Protein AF-A0A7V7BFR3-F1 (afdb_monomer)

Radius of gyration: 16.25 Å; Cα contacts (8 Å, |Δi|>4): 50; chains: 1; bounding box: 33×34×37 Å

Solvent-accessible surface area (backbone atoms only — not comparable to full-atom values): 5422 Å² total; per-residue (Å²): 133,94,78,87,85,82,67,64,68,63,51,58,57,54,36,28,54,72,36,40,86,79,85,87,88,84,80,88,48,70,62,56,91,87,74,43,90,79,80,54,66,67,54,37,50,50,42,48,61,73,42,44,65,59,51,54,51,49,53,54,47,45,72,73,70,50,87,89,71,65,90,91,46,68,25,70,71,52,83,64,69,136

Foldseek 3Di:
DPDDDDPCPPVVVVCLLVLHDDDDDDFDQDDDDPRDDDDDPVSSVVSCVVCVVVVVVVVVCCVVPPPPDCPPPCSNVDPDHD

Structure (mmCIF, N/CA/C/O backbone):
data_AF-A0A7V7BFR3-F1
#
_entry.id   AF-A0A7V7BFR3-F1
#
loop_
_atom_site.group_PDB
_atom_site.id
_atom_site.type_symbol
_atom_site.label_atom_id
_atom_site.label_alt_id
_atom_site.label_comp_id
_atom_site.label_asym_id
_atom_site.label_entity_id
_atom_site.label_seq_id
_atom_site.pdbx_PDB_ins_code
_atom_site.Cartn_x
_atom_site.Cartn_y
_atom_site.Cartn_z
_atom_site.occupancy
_atom_site.B_iso_or_equiv
_atom_site.auth_seq_id
_atom_site.auth_comp_id
_atom_site.auth_asym_id
_atom_site.auth_atom_id
_atom_site.pdbx_PDB_model_num
ATOM 1 N N . ALA A 1 1 ? -6.461 -11.588 -11.150 1.00 81.88 1 ALA A N 1
ATOM 2 C CA . ALA A 1 1 ? -5.524 -10.810 -10.323 1.00 81.88 1 ALA A CA 1
ATOM 3 C C . ALA A 1 1 ? -4.960 -9.724 -11.210 1.00 81.88 1 ALA A C 1
ATOM 5 O O . ALA A 1 1 ? -4.522 -10.049 -12.306 1.00 81.88 1 ALA A O 1
ATOM 6 N N . ASP A 1 2 ? -5.035 -8.474 -10.766 1.00 90.94 2 ASP A N 1
ATOM 7 C CA . ASP A 1 2 ? -4.699 -7.312 -11.600 1.00 90.94 2 ASP A CA 1
ATOM 8 C C . ASP A 1 2 ? -3.264 -6.821 -11.363 1.00 90.94 2 ASP A C 1
ATOM 10 O O . ASP A 1 2 ? -2.640 -6.250 -12.251 1.00 90.94 2 ASP A O 1
ATOM 14 N N . VAL A 1 3 ? -2.723 -7.080 -10.169 1.00 92.81 3 VAL A N 1
ATOM 15 C CA . VAL A 1 3 ? -1.363 -6.719 -9.749 1.00 92.81 3 VAL A CA 1
ATOM 16 C C . VAL A 1 3 ? -0.750 -7.852 -8.930 1.00 92.81 3 VAL A C 1
ATOM 18 O O . VAL A 1 3 ? -1.471 -8.666 -8.347 1.00 92.81 3 VAL A O 1
ATOM 21 N N . VAL A 1 4 ? 0.581 -7.897 -8.865 1.00 92.06 4 VAL A N 1
ATOM 22 C CA . VAL A 1 4 ? 1.330 -8.874 -8.064 1.00 92.06 4 VAL A CA 1
ATOM 23 C C . VAL A 1 4 ? 2.425 -8.183 -7.259 1.00 92.06 4 VAL A C 1
ATOM 25 O O . VAL A 1 4 ? 3.003 -7.190 -7.694 1.00 92.06 4 VAL A O 1
ATOM 28 N N . GLY A 1 5 ? 2.709 -8.719 -6.077 1.00 90.94 5 GLY A N 1
ATOM 29 C CA . GLY A 1 5 ? 3.744 -8.237 -5.168 1.00 90.94 5 GLY A CA 1
ATOM 30 C C . GLY A 1 5 ? 4.096 -9.317 -4.149 1.00 90.94 5 GLY A C 1
ATOM 31 O O . GLY A 1 5 ? 3.428 -10.346 -4.081 1.00 90.94 5 GLY A O 1
ATOM 32 N N . MET A 1 6 ? 5.152 -9.091 -3.367 1.00 93.31 6 MET A N 1
ATOM 33 C CA . MET A 1 6 ? 5.712 -10.115 -2.469 1.00 93.31 6 MET A CA 1
ATOM 34 C C . MET A 1 6 ? 5.540 -9.806 -0.976 1.00 93.31 6 MET A C 1
ATOM 36 O O . MET A 1 6 ? 5.878 -10.641 -0.149 1.00 93.31 6 MET A O 1
ATOM 40 N N . THR A 1 7 ? 5.029 -8.625 -0.617 1.00 95.12 7 THR A N 1
ATOM 41 C CA . THR A 1 7 ? 5.011 -8.146 0.779 1.00 95.12 7 THR A CA 1
ATOM 42 C C . THR A 1 7 ? 3.628 -8.158 1.431 1.00 95.12 7 THR A C 1
ATOM 44 O O . THR A 1 7 ? 3.537 -8.171 2.651 1.00 95.12 7 THR A O 1
ATOM 47 N N . GLY A 1 8 ? 2.540 -8.187 0.651 1.00 94.19 8 GLY A N 1
ATOM 48 C CA . GLY A 1 8 ? 1.182 -8.046 1.198 1.00 94.19 8 GLY A CA 1
ATOM 49 C C . GLY A 1 8 ? 0.732 -9.200 2.103 1.00 94.19 8 GLY A C 1
ATOM 50 O O . GLY A 1 8 ? -0.042 -8.985 3.032 1.00 94.19 8 GLY A O 1
ATOM 51 N N . ILE A 1 9 ? 1.223 -10.420 1.867 1.00 95.31 9 ILE A N 1
ATOM 52 C CA . ILE A 1 9 ? 0.963 -11.604 2.701 1.00 95.31 9 ILE A CA 1
ATOM 53 C C . ILE A 1 9 ? 2.307 -12.057 3.292 1.00 95.31 9 ILE A C 1
ATOM 55 O O . ILE A 1 9 ? 3.257 -12.203 2.523 1.00 95.31 9 ILE A O 1
ATOM 59 N N . PRO A 1 10 ? 2.412 -12.303 4.615 1.00 95.50 10 PRO A N 1
ATOM 60 C CA . PRO A 1 10 ? 1.326 -12.388 5.603 1.00 95.50 10 PRO A CA 1
ATOM 61 C C . PRO A 1 10 ? 0.937 -11.060 6.279 1.00 95.50 10 PRO A C 1
ATOM 63 O O . PRO A 1 10 ? 0.102 -11.075 7.179 1.00 95.50 10 PRO A O 1
ATOM 66 N N . GLU A 1 11 ? 1.493 -9.919 5.869 1.00 97.12 11 GLU A N 1
ATOM 67 C CA . GLU A 1 11 ? 1.307 -8.625 6.551 1.00 97.12 11 GLU A CA 1
ATOM 68 C C . GLU A 1 11 ? -0.169 -8.250 6.786 1.00 97.12 11 GLU A C 1
ATOM 70 O O . GLU A 1 11 ? -0.562 -7.972 7.921 1.00 97.12 11 GLU A O 1
ATOM 75 N N . VAL A 1 12 ? -1.015 -8.319 5.751 1.00 95.19 12 VAL A N 1
ATOM 76 C CA . VAL A 1 12 ? -2.453 -7.997 5.857 1.00 95.19 12 VAL A CA 1
ATOM 77 C C . VAL A 1 12 ? -3.201 -8.936 6.807 1.00 95.19 12 VAL A C 1
ATOM 79 O O . VAL A 1 12 ? -4.166 -8.536 7.460 1.00 95.19 12 VAL A O 1
ATOM 82 N N . VAL A 1 13 ? -2.756 -10.193 6.892 1.00 94.69 13 VAL A N 1
ATOM 83 C CA . VAL A 1 13 ? -3.359 -11.202 7.766 1.00 94.69 13 VAL A CA 1
ATOM 84 C C . VAL A 1 13 ? -3.048 -10.852 9.215 1.00 94.69 13 VAL A C 1
ATOM 86 O O . VAL A 1 13 ? -3.970 -10.726 10.016 1.00 94.69 13 VAL A O 1
ATOM 89 N N . LEU A 1 14 ? -1.778 -10.582 9.523 1.00 94.75 14 LEU A N 1
ATOM 90 C CA . LEU A 1 14 ? -1.335 -10.208 10.867 1.00 94.75 14 LEU A CA 1
ATOM 91 C C . LEU A 1 14 ? -1.959 -8.886 11.335 1.00 94.75 14 LEU A C 1
ATOM 93 O O . LEU A 1 14 ? -2.407 -8.782 12.475 1.00 94.75 14 LEU A O 1
ATOM 97 N N . ALA A 1 15 ? -2.058 -7.883 10.456 1.00 94.81 15 ALA A N 1
ATOM 98 C CA . ALA A 1 15 ? -2.730 -6.625 10.783 1.00 94.81 15 ALA A CA 1
ATOM 99 C C . ALA A 1 15 ? -4.203 -6.853 11.167 1.00 94.81 15 ALA A C 1
ATOM 101 O O . ALA A 1 15 ? -4.695 -6.273 12.138 1.00 94.81 15 ALA A O 1
ATOM 102 N N . LYS A 1 16 ? -4.889 -7.753 10.451 1.00 94.31 16 LYS A N 1
ATOM 103 C CA . LYS A 1 16 ? -6.271 -8.133 10.752 1.00 94.31 16 LY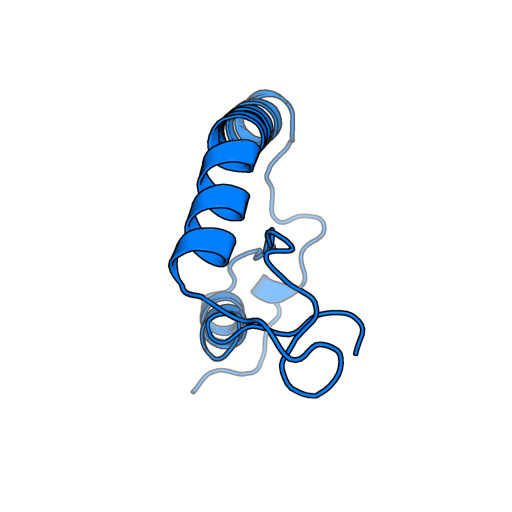S A CA 1
ATOM 104 C C . LYS A 1 16 ? -6.394 -8.905 12.067 1.00 94.31 16 LYS A C 1
ATOM 106 O O . LYS A 1 16 ? -7.332 -8.641 12.814 1.00 94.31 16 LYS A O 1
ATOM 111 N N . GLU A 1 17 ? -5.466 -9.809 12.377 1.00 93.75 17 GLU A N 1
ATOM 112 C CA . GLU A 1 17 ? -5.426 -10.530 13.663 1.00 93.75 17 GLU A CA 1
ATOM 113 C C . GLU A 1 17 ? -5.233 -9.583 14.858 1.00 93.75 17 GLU A C 1
ATOM 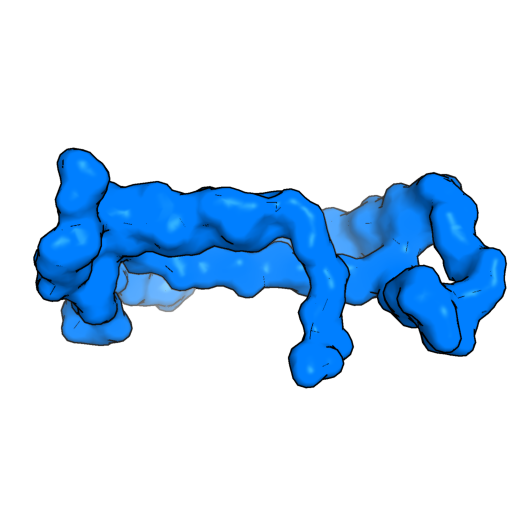115 O O . GLU A 1 17 ? -5.819 -9.791 15.923 1.00 93.75 17 GLU A O 1
ATOM 120 N N . LEU A 1 18 ? -4.479 -8.497 14.662 1.00 92.88 18 LEU A N 1
ATOM 121 C CA . LEU A 1 18 ? -4.293 -7.423 15.643 1.00 92.88 18 LEU A CA 1
ATOM 122 C C . LEU A 1 18 ? -5.468 -6.428 15.709 1.00 92.88 18 LEU A C 1
ATOM 124 O O . LEU A 1 18 ? -5.447 -5.514 16.531 1.00 92.88 18 LEU A O 1
ATOM 128 N N . GLY A 1 19 ? -6.493 -6.579 14.864 1.00 92.94 19 GLY A N 1
ATOM 129 C CA . GLY A 1 19 ? -7.642 -5.672 14.817 1.00 92.94 19 GLY A CA 1
ATOM 130 C C . GLY A 1 19 ? -7.343 -4.296 14.208 1.00 92.94 19 GLY A C 1
ATOM 131 O O . GLY A 1 19 ? -8.085 -3.342 14.451 1.00 92.94 19 GLY A O 1
ATOM 132 N N . LEU A 1 20 ? -6.270 -4.167 13.424 1.00 93.62 20 LEU A N 1
ATOM 133 C CA . LEU A 1 20 ? -5.870 -2.913 12.782 1.00 93.62 20 LEU A CA 1
ATOM 134 C C . LEU A 1 20 ? -6.582 -2.731 11.435 1.00 93.62 20 LEU A C 1
ATOM 136 O O . LEU A 1 20 ? -6.645 -3.657 10.626 1.00 93.62 20 LEU A O 1
ATOM 140 N N . CYS A 1 21 ? -7.070 -1.520 11.160 1.00 94.06 21 CYS A N 1
ATOM 141 C CA . CYS A 1 21 ? -7.550 -1.162 9.825 1.00 94.06 21 CYS A CA 1
ATOM 142 C C . CYS A 1 21 ? -6.366 -0.981 8.890 1.00 94.06 21 CYS A C 1
ATOM 144 O O . CYS A 1 21 ? -5.569 -0.058 9.046 1.00 94.06 21 CYS A O 1
ATOM 146 N N . TYR A 1 22 ? -6.256 -1.890 7.929 1.00 94.31 22 TYR A N 1
ATOM 147 C CA . TYR A 1 22 ? -5.124 -1.966 7.027 1.00 94.31 22 TYR A CA 1
ATOM 148 C C . TYR A 1 22 ? -5.549 -1.638 5.597 1.00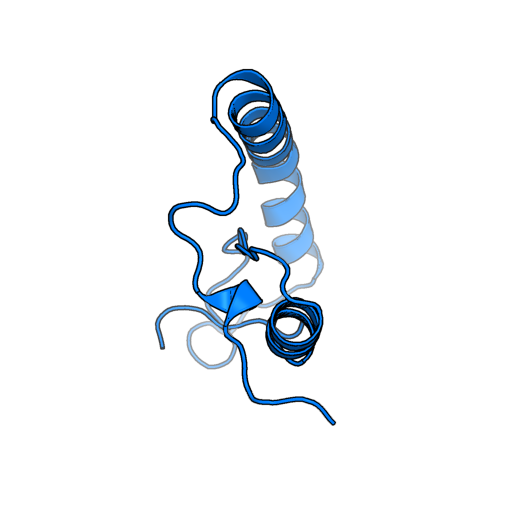 94.31 22 TYR A C 1
ATOM 150 O O . TYR A 1 22 ? -6.513 -2.204 5.080 1.00 94.31 22 TYR A O 1
ATOM 158 N N . ALA A 1 23 ? -4.787 -0.765 4.944 1.00 93.62 23 ALA A N 1
ATOM 159 C CA . ALA A 1 23 ? -4.886 -0.492 3.518 1.00 93.62 23 ALA A CA 1
ATOM 160 C C . ALA A 1 23 ? -3.475 -0.421 2.924 1.00 93.62 23 ALA A C 1
ATOM 162 O O . ALA A 1 23 ? -2.607 0.266 3.459 1.00 93.62 23 ALA A O 1
ATOM 163 N N . GLY A 1 24 ? -3.253 -1.126 1.814 1.00 93.81 24 GLY A N 1
ATOM 164 C CA . GLY A 1 24 ? -1.990 -1.097 1.080 1.00 93.81 24 GLY A CA 1
ATOM 165 C C . GLY A 1 24 ? -2.073 -0.171 -0.131 1.00 93.81 24 GLY A C 1
ATOM 166 O O . GLY A 1 24 ? -3.039 -0.231 -0.890 1.00 93.81 24 GLY A O 1
ATOM 167 N N . VAL A 1 25 ? -1.043 0.650 -0.343 1.00 94.56 25 VAL A N 1
ATOM 168 C CA . VAL A 1 25 ? -0.869 1.447 -1.566 1.00 94.56 25 VAL A CA 1
ATOM 169 C C . VAL A 1 25 ? 0.356 0.920 -2.305 1.00 94.56 25 VAL A C 1
ATOM 171 O O . VAL A 1 25 ? 1.480 1.057 -1.827 1.00 94.56 25 VAL A O 1
ATOM 174 N N . GLY A 1 26 ? 0.135 0.288 -3.457 1.00 93.06 26 GLY A N 1
ATOM 175 C CA . GLY A 1 26 ? 1.199 -0.256 -4.301 1.00 93.06 26 GLY A CA 1
ATOM 176 C C . GLY A 1 26 ? 1.637 0.715 -5.398 1.00 93.06 26 GLY A C 1
ATOM 177 O O . GLY A 1 26 ? 0.835 1.499 -5.901 1.00 93.06 26 GLY A O 1
ATOM 178 N N . ILE A 1 27 ? 2.905 0.625 -5.805 1.00 93.06 27 ILE A N 1
ATOM 179 C CA . ILE A 1 27 ? 3.429 1.293 -7.004 1.00 93.06 27 ILE A CA 1
ATOM 180 C C . ILE A 1 27 ? 3.512 0.254 -8.117 1.00 93.06 27 ILE A C 1
ATOM 182 O O . ILE A 1 27 ? 4.121 -0.797 -7.931 1.00 93.06 27 ILE A O 1
ATOM 186 N N . ILE A 1 28 ? 2.945 0.558 -9.283 1.00 92.06 28 ILE A N 1
ATOM 187 C CA . ILE 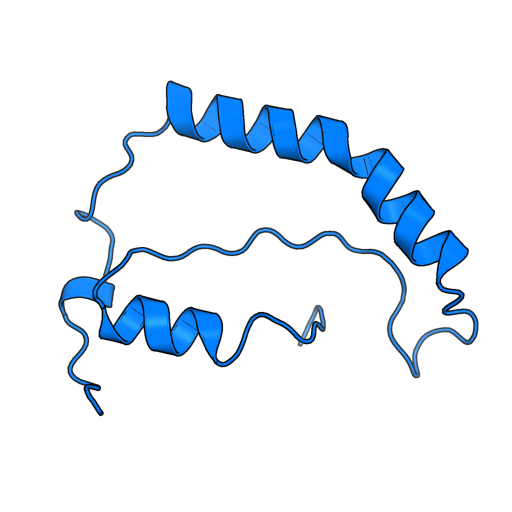A 1 28 ? 3.143 -0.270 -10.476 1.00 92.06 28 ILE A CA 1
ATOM 188 C C . ILE A 1 28 ? 4.537 0.019 -11.030 1.00 92.06 28 ILE A C 1
ATOM 190 O O . ILE A 1 28 ? 4.785 1.092 -11.580 1.00 92.06 28 ILE A O 1
ATOM 194 N N . THR A 1 29 ? 5.457 -0.925 -10.849 1.00 91.31 29 THR A N 1
ATOM 195 C CA . THR A 1 29 ? 6.862 -0.769 -11.249 1.00 91.31 29 THR A CA 1
ATOM 196 C C . THR A 1 29 ? 7.162 -1.345 -12.625 1.00 91.31 29 THR A C 1
ATOM 198 O O . THR A 1 29 ? 8.013 -0.813 -13.329 1.00 91.31 29 THR A O 1
ATOM 201 N N . ASN A 1 30 ? 6.473 -2.417 -13.020 1.00 90.56 30 ASN A N 1
ATOM 202 C CA . ASN A 1 30 ? 6.701 -3.123 -14.279 1.00 90.56 30 ASN A CA 1
ATOM 203 C C . ASN A 1 30 ? 5.498 -4.000 -14.666 1.00 90.56 30 ASN A C 1
ATOM 205 O O . ASN A 1 30 ? 4.610 -4.274 -13.858 1.00 90.56 30 ASN A O 1
ATOM 209 N N . TRP A 1 31 ? 5.514 -4.493 -15.905 1.00 90.50 31 TRP A N 1
ATOM 210 C CA . TRP A 1 31 ? 4.598 -5.520 -16.402 1.00 90.50 31 TRP A CA 1
ATOM 211 C C . TRP A 1 31 ? 5.118 -6.903 -16.019 1.00 90.50 31 TRP A C 1
ATOM 213 O O . TRP A 1 31 ? 5.860 -7.486 -16.798 1.00 90.50 31 TRP A O 1
ATOM 223 N N . ALA A 1 32 ? 4.778 -7.354 -14.809 1.00 86.69 32 ALA A N 1
ATOM 224 C CA . ALA A 1 32 ? 5.144 -8.619 -14.155 1.00 86.69 32 ALA A CA 1
ATOM 225 C C . ALA A 1 32 ? 5.700 -9.764 -15.033 1.00 86.69 32 ALA A C 1
ATOM 227 O O . ALA A 1 32 ? 5.296 -9.972 -16.177 1.00 86.69 32 ALA A O 1
ATOM 228 N N . THR A 1 33 ? 6.554 -10.594 -14.429 1.00 82.62 33 THR A N 1
ATOM 229 C CA . THR A 1 33 ? 7.167 -11.759 -15.080 1.00 82.62 33 THR A CA 1
ATOM 230 C C . THR A 1 33 ? 6.158 -12.627 -15.819 1.00 82.62 33 THR A C 1
ATOM 232 O O . THR A 1 33 ? 5.184 -13.099 -15.239 1.00 82.62 33 THR A O 1
ATOM 235 N N . GLY A 1 34 ? 6.411 -12.826 -17.115 1.00 82.12 34 GLY A N 1
ATOM 236 C CA . GLY A 1 34 ? 5.528 -13.554 -18.028 1.00 82.12 34 GLY A CA 1
ATOM 237 C C . GLY A 1 34 ? 4.640 -12.666 -18.905 1.00 82.12 34 GLY A C 1
ATOM 238 O O . GLY A 1 34 ? 4.065 -13.177 -19.861 1.00 82.12 34 GLY A O 1
ATOM 239 N N . ILE A 1 35 ? 4.558 -11.356 -18.638 1.00 85.69 35 ILE A N 1
ATOM 240 C CA . ILE A 1 35 ? 3.880 -10.376 -19.509 1.00 85.69 35 ILE A CA 1
ATOM 241 C C . ILE A 1 35 ? 4.906 -9.613 -20.354 1.00 85.69 35 ILE A C 1
ATOM 243 O O . ILE A 1 35 ? 4.767 -9.523 -21.572 1.00 85.69 35 ILE A O 1
ATOM 247 N N . ALA A 1 36 ? 5.958 -9.094 -19.721 1.00 81.12 36 ALA A N 1
ATOM 248 C CA . ALA A 1 36 ? 7.102 -8.490 -20.399 1.00 81.12 36 ALA A CA 1
ATOM 249 C C . ALA A 1 36 ? 8.398 -9.231 -20.045 1.00 81.12 36 ALA A C 1
ATOM 251 O O . ALA A 1 36 ? 8.426 -10.035 -19.120 1.00 81.12 36 ALA A O 1
ATOM 252 N N . HIS A 1 37 ? 9.458 -8.987 -20.819 1.00 67.69 37 HIS A N 1
ATOM 253 C CA . HIS A 1 37 ? 10.743 -9.684 -20.676 1.00 67.69 37 HIS A CA 1
ATOM 254 C C . HIS A 1 37 ? 11.798 -8.879 -19.904 1.00 67.69 37 HIS A C 1
ATOM 256 O O . HIS A 1 37 ? 12.810 -9.453 -19.510 1.00 67.69 37 HIS A O 1
ATOM 262 N N . ASP A 1 38 ? 11.580 -7.578 -19.682 1.00 64.38 38 ASP A N 1
ATOM 263 C CA . ASP A 1 38 ? 12.549 -6.710 -19.011 1.00 64.38 38 ASP A CA 1
ATOM 264 C C . ASP A 1 38 ? 12.060 -6.337 -17.603 1.00 64.38 38 ASP A C 1
ATOM 266 O O . ASP A 1 38 ? 11.009 -5.713 -17.425 1.00 64.38 38 ASP A O 1
ATOM 270 N N . HIS A 1 39 ? 12.780 -6.818 -16.587 1.00 71.81 39 HIS A N 1
ATOM 271 C CA . HIS A 1 39 ? 12.501 -6.608 -15.157 1.00 71.81 39 HIS A CA 1
ATOM 272 C C . HIS A 1 39 ? 13.775 -6.210 -14.425 1.00 71.81 39 HIS A C 1
ATOM 274 O O . HIS A 1 39 ? 14.094 -6.724 -13.348 1.00 71.81 39 HIS A O 1
ATOM 280 N N . ARG A 1 40 ? 14.557 -5.334 -15.045 1.00 84.31 40 ARG A N 1
ATOM 281 C CA . ARG A 1 40 ? 15.776 -4.834 -14.431 1.00 84.31 40 ARG A CA 1
ATOM 282 C C . ARG A 1 40 ? 15.454 -4.071 -13.158 1.00 84.31 40 ARG A C 1
ATOM 284 O O . ARG A 1 40 ? 14.556 -3.228 -13.120 1.00 84.31 40 ARG A O 1
ATOM 291 N N . LEU A 1 41 ? 16.232 -4.352 -12.116 1.00 86.12 41 LEU A N 1
ATOM 292 C CA . LEU A 1 41 ? 16.076 -3.710 -10.816 1.00 86.12 41 LEU A CA 1
ATOM 293 C C . LEU A 1 41 ? 16.164 -2.183 -10.936 1.00 86.12 41 LEU A C 1
ATOM 295 O O . LEU A 1 41 ? 15.412 -1.471 -10.277 1.00 86.12 41 LEU A O 1
ATOM 299 N N . GLU A 1 42 ? 17.024 -1.687 -11.825 1.00 88.44 42 GLU A N 1
ATOM 300 C CA . GLU A 1 42 ? 17.176 -0.253 -12.078 1.00 88.44 42 GLU A CA 1
ATOM 301 C C . GLU A 1 42 ? 15.868 0.410 -12.545 1.00 88.44 42 GLU A C 1
ATOM 303 O O . GLU A 1 42 ? 15.540 1.505 -12.092 1.00 88.44 42 GLU A O 1
ATOM 308 N N . GLU A 1 43 ? 15.093 -0.247 -13.413 1.00 85.88 43 GLU A N 1
ATOM 309 C CA . GLU A 1 43 ? 13.824 0.294 -13.919 1.00 85.88 43 GLU A CA 1
ATOM 310 C C . GLU A 1 43 ? 12.743 0.304 -12.841 1.00 85.88 43 GLU A C 1
ATOM 312 O O . GLU A 1 43 ? 11.995 1.278 -12.705 1.00 85.88 43 GLU A O 1
ATOM 317 N N . ILE A 1 44 ? 12.709 -0.756 -12.030 1.00 88.62 44 ILE A N 1
ATOM 318 C CA . ILE A 1 44 ? 11.831 -0.864 -10.865 1.00 88.62 44 ILE A CA 1
ATOM 319 C C . ILE A 1 44 ? 12.132 0.286 -9.898 1.00 88.62 44 ILE A C 1
ATOM 321 O O . ILE A 1 44 ? 11.221 1.020 -9.510 1.00 88.62 44 ILE A O 1
ATOM 325 N N . MET A 1 45 ? 13.406 0.497 -9.557 1.00 91.69 45 MET A N 1
ATOM 326 C CA . MET A 1 45 ? 13.829 1.588 -8.674 1.00 91.69 45 MET A CA 1
ATOM 327 C C . MET A 1 45 ? 13.509 2.963 -9.268 1.00 91.69 45 MET A C 1
ATOM 329 O O . MET A 1 45 ? 12.980 3.819 -8.564 1.00 91.69 45 MET A O 1
ATOM 333 N N . ALA A 1 46 ? 13.713 3.162 -10.572 1.00 91.88 46 ALA A N 1
ATOM 334 C CA . ALA A 1 46 ? 13.352 4.410 -11.241 1.00 91.88 46 ALA A CA 1
ATOM 335 C C . ALA A 1 46 ? 11.835 4.678 -11.217 1.00 91.88 46 ALA A C 1
ATOM 337 O O . ALA A 1 46 ? 11.400 5.827 -11.101 1.00 91.88 46 ALA A O 1
ATOM 338 N N . ALA A 1 47 ? 10.993 3.646 -11.326 1.00 90.94 47 ALA A N 1
ATOM 339 C CA . ALA A 1 47 ? 9.548 3.789 -11.157 1.00 90.94 47 ALA A CA 1
ATOM 340 C C . ALA A 1 47 ? 9.176 4.172 -9.715 1.00 90.94 47 ALA A C 1
ATOM 342 O O . ALA A 1 47 ? 8.318 5.038 -9.524 1.00 90.94 47 ALA A O 1
ATOM 343 N N . VAL A 1 48 ? 9.841 3.591 -8.714 1.00 92.19 48 VAL A N 1
ATOM 344 C CA . VAL A 1 48 ? 9.654 3.956 -7.301 1.00 92.19 48 VAL A CA 1
ATOM 345 C C . VAL A 1 48 ? 10.059 5.411 -7.057 1.00 92.19 48 VAL A C 1
ATOM 347 O O . VAL A 1 48 ? 9.258 6.180 -6.524 1.00 92.19 48 VAL A O 1
ATOM 350 N N . ASP A 1 49 ? 11.248 5.819 -7.500 1.00 94.38 49 ASP A N 1
ATOM 351 C CA . ASP A 1 49 ? 11.768 7.172 -7.279 1.00 94.38 49 ASP A CA 1
ATOM 352 C C . ASP A 1 49 ? 10.889 8.244 -7.930 1.00 94.38 49 ASP A C 1
ATOM 354 O O . ASP A 1 49 ? 10.574 9.253 -7.293 1.00 94.38 49 ASP A O 1
ATOM 358 N N . ARG A 1 50 ? 10.396 7.997 -9.153 1.00 94.31 50 ARG A N 1
ATOM 359 C CA . ARG A 1 50 ? 9.446 8.897 -9.833 1.00 94.31 50 ARG A CA 1
ATOM 360 C C . ARG A 1 50 ? 8.145 9.094 -9.052 1.00 94.31 50 ARG A C 1
ATOM 362 O O . ARG A 1 50 ? 7.575 10.180 -9.089 1.00 94.31 50 ARG A O 1
ATOM 369 N N . ASN A 1 51 ? 7.672 8.069 -8.343 1.00 94.38 51 ASN A N 1
ATOM 370 C CA . ASN A 1 51 ? 6.395 8.109 -7.622 1.00 94.38 51 ASN A CA 1
ATOM 371 C C . ASN A 1 51 ? 6.533 8.457 -6.135 1.00 94.38 51 ASN A C 1
ATOM 373 O O . ASN A 1 51 ? 5.532 8.749 -5.476 1.00 94.38 51 ASN A O 1
ATOM 377 N N . ARG A 1 52 ? 7.757 8.481 -5.597 1.00 94.69 52 ARG A N 1
ATOM 378 C CA . ARG A 1 52 ? 8.028 8.702 -4.172 1.00 94.69 52 ARG A CA 1
ATOM 379 C C . ARG A 1 52 ? 7.385 9.983 -3.644 1.00 94.69 52 ARG A C 1
ATOM 381 O O . ARG A 1 52 ? 6.694 9.944 -2.631 1.00 94.69 52 ARG A O 1
ATOM 388 N N . ALA A 1 53 ? 7.564 11.100 -4.352 1.00 94.94 53 ALA A N 1
ATOM 389 C CA . ALA A 1 53 ? 6.998 12.387 -3.947 1.00 94.94 53 ALA A CA 1
ATOM 390 C C . ALA A 1 53 ? 5.459 12.368 -3.932 1.00 94.94 53 ALA A C 1
ATOM 392 O O . ALA A 1 53 ? 4.843 12.893 -3.005 1.00 94.94 53 ALA A O 1
ATOM 393 N N . HIS A 1 54 ? 4.835 11.719 -4.920 1.00 95.62 54 HIS A N 1
ATOM 394 C CA . HIS A 1 54 ? 3.380 11.580 -4.987 1.00 95.62 54 HIS A CA 1
ATOM 395 C C . HIS A 1 54 ? 2.836 10.762 -3.815 1.00 95.62 54 HIS A C 1
ATOM 397 O O . HIS A 1 54 ? 1.868 11.185 -3.185 1.00 95.62 54 HIS A O 1
ATOM 403 N N . LEU A 1 55 ? 3.488 9.650 -3.469 1.00 95.69 55 LEU A N 1
ATOM 404 C CA . LEU A 1 55 ? 3.099 8.840 -2.315 1.00 95.69 55 LEU A CA 1
ATOM 405 C C . LEU A 1 55 ? 3.263 9.588 -0.996 1.00 95.69 55 LEU A C 1
ATOM 407 O O . LEU A 1 55 ? 2.357 9.570 -0.168 1.00 95.69 55 LEU A O 1
ATOM 411 N N . THR A 1 56 ? 4.390 10.274 -0.794 1.00 96.12 56 THR A N 1
ATOM 412 C CA . THR A 1 56 ? 4.602 11.068 0.422 1.00 96.12 56 THR A CA 1
ATOM 413 C C . THR A 1 56 ? 3.520 12.136 0.574 1.00 96.12 56 THR A C 1
ATOM 415 O O . THR A 1 56 ? 2.941 12.270 1.651 1.00 96.12 56 THR A O 1
ATOM 418 N N . ASN A 1 57 ? 3.182 12.843 -0.506 1.00 96.81 57 ASN A N 1
ATOM 419 C CA . ASN A 1 57 ? 2.114 13.841 -0.487 1.00 96.81 57 ASN A CA 1
ATOM 420 C C . ASN A 1 57 ? 0.735 13.218 -0.238 1.00 96.81 57 ASN A C 1
ATOM 422 O O . ASN A 1 57 ? -0.046 13.786 0.523 1.00 96.81 57 ASN A O 1
ATOM 426 N N . LEU A 1 58 ? 0.450 12.050 -0.823 1.00 96.25 58 LEU A N 1
ATOM 427 C CA . LEU A 1 58 ? -0.786 11.304 -0.584 1.00 96.25 58 LEU A CA 1
ATOM 428 C C . LEU A 1 58 ? -0.932 10.933 0.895 1.00 96.25 58 LEU A C 1
ATOM 430 O O . LEU A 1 58 ? -1.967 11.219 1.491 1.00 96.25 58 LEU A O 1
ATOM 434 N N . PHE A 1 59 ? 0.102 10.354 1.510 1.00 96.00 59 PHE A N 1
ATOM 435 C CA . PHE A 1 59 ? 0.057 9.993 2.928 1.00 96.00 59 PHE A CA 1
ATOM 436 C C . PHE A 1 59 ? -0.096 11.223 3.826 1.00 96.00 59 PHE A C 1
ATOM 438 O O . PHE A 1 59 ? -0.932 11.214 4.725 1.00 96.00 59 PHE A O 1
ATOM 445 N N . ILE A 1 60 ? 0.640 12.309 3.559 1.00 97.19 60 ILE A N 1
ATOM 446 C CA . ILE A 1 60 ? 0.489 13.566 4.309 1.00 97.19 60 ILE A CA 1
ATOM 447 C C . ILE A 1 60 ? -0.934 14.114 4.175 1.00 97.19 60 ILE A C 1
ATOM 449 O O . ILE A 1 60 ? -1.493 14.593 5.160 1.00 97.19 60 ILE A O 1
ATOM 453 N N . HIS A 1 61 ? -1.512 14.063 2.975 1.00 97.25 61 HIS A N 1
ATOM 454 C CA . HIS A 1 61 ? -2.879 14.506 2.739 1.00 97.25 61 HIS A CA 1
ATOM 455 C C . HIS A 1 61 ? -3.868 13.668 3.551 1.00 97.25 61 HIS A C 1
ATOM 457 O O . HIS A 1 61 ? -4.589 14.234 4.364 1.00 97.25 61 HIS A O 1
ATOM 463 N N . ILE A 1 62 ? -3.820 12.337 3.429 1.00 96.00 62 ILE A N 1
ATOM 464 C CA . ILE A 1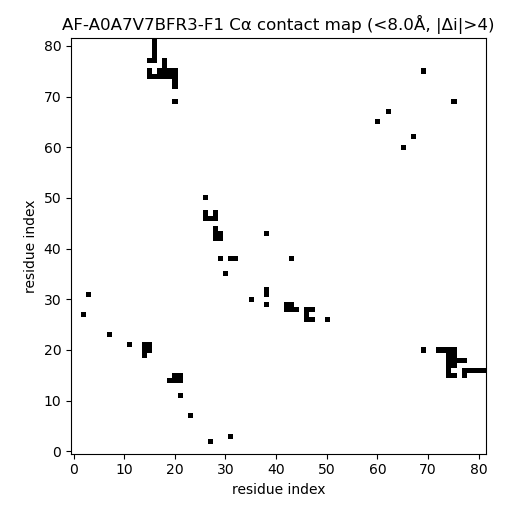 62 ? -4.698 11.415 4.164 1.00 96.00 62 ILE A CA 1
ATOM 465 C C . ILE A 1 62 ? -4.609 11.658 5.673 1.00 96.00 62 ILE A C 1
ATOM 467 O O . ILE A 1 62 ? -5.636 11.834 6.314 1.00 96.00 62 ILE A O 1
ATOM 471 N N . ILE A 1 63 ? -3.402 11.746 6.237 1.00 94.75 63 ILE A N 1
ATOM 472 C CA . ILE A 1 63 ? -3.212 11.969 7.681 1.00 94.75 63 ILE A CA 1
ATOM 473 C C . ILE A 1 63 ? -3.807 13.312 8.136 1.00 94.75 63 ILE A C 1
ATOM 475 O O . ILE A 1 63 ? -4.250 13.434 9.274 1.00 94.75 63 ILE A O 1
ATOM 479 N N . LYS A 1 64 ? -3.806 14.333 7.272 1.00 96.62 64 LYS A N 1
ATOM 480 C CA . LYS A 1 64 ? -4.317 15.670 7.604 1.00 96.62 64 LYS A CA 1
ATOM 481 C C . LYS A 1 64 ? -5.817 15.834 7.383 1.00 96.62 64 LYS A C 1
ATOM 483 O O . LYS A 1 64 ? -6.409 16.691 8.033 1.00 96.62 64 LYS A O 1
ATOM 488 N N . THR A 1 65 ? -6.402 15.117 6.426 1.00 96.31 65 THR A N 1
ATOM 489 C CA . THR A 1 65 ? -7.768 15.389 5.952 1.00 96.31 65 THR A CA 1
ATOM 490 C C . THR A 1 65 ? -8.741 14.246 6.171 1.00 96.31 65 THR A C 1
ATOM 492 O O . THR A 1 65 ? -9.943 14.494 6.188 1.00 96.31 65 THR A O 1
ATOM 495 N N . ALA A 1 66 ? -8.264 13.007 6.283 1.00 90.75 66 ALA A N 1
ATOM 496 C CA . ALA A 1 66 ? -9.134 11.866 6.511 1.00 90.75 66 ALA A CA 1
ATOM 497 C C . ALA A 1 66 ? -9.438 11.721 8.005 1.00 90.75 66 ALA A C 1
ATOM 499 O O . ALA A 1 66 ? -8.552 11.846 8.850 1.00 90.75 66 ALA A O 1
ATOM 500 N N . ASP A 1 67 ? -10.690 11.404 8.317 1.00 92.81 67 ASP A N 1
ATOM 501 C CA . ASP A 1 67 ? -11.078 10.931 9.640 1.00 92.81 67 ASP A CA 1
ATOM 502 C C . ASP A 1 67 ? -10.695 9.448 9.764 1.00 92.81 67 ASP A C 1
ATOM 504 O O . ASP A 1 67 ? -11.417 8.549 9.331 1.00 92.81 67 ASP A O 1
ATOM 508 N N . LEU A 1 68 ? -9.476 9.199 10.247 1.00 91.00 68 LEU A N 1
ATOM 509 C CA . LEU A 1 68 ? -8.918 7.857 10.387 1.00 91.00 68 LEU A CA 1
ATOM 510 C C . LEU A 1 68 ? -9.442 7.205 11.672 1.00 91.00 68 LEU A C 1
ATOM 512 O O . LEU A 1 68 ? -8.821 7.300 12.731 1.00 91.00 68 LEU A O 1
ATOM 516 N N . ASN A 1 69 ? -10.581 6.524 11.563 1.00 91.38 69 ASN A N 1
ATOM 517 C CA . ASN A 1 69 ? -11.228 5.810 12.663 1.00 91.38 69 ASN A CA 1
ATOM 518 C C . ASN A 1 69 ? -11.554 4.344 12.300 1.00 91.38 69 ASN A C 1
ATOM 520 O O . ASN A 1 69 ? -11.228 3.854 11.217 1.00 91.38 69 ASN A O 1
ATOM 524 N N . GLN A 1 70 ? -12.155 3.621 13.245 1.00 90.62 70 GLN A N 1
ATOM 525 C CA . GLN A 1 70 ? -12.500 2.198 13.119 1.00 90.62 70 GLN A CA 1
ATOM 526 C C . GLN A 1 70 ? -13.971 1.963 12.723 1.00 90.62 70 GLN A C 1
ATOM 528 O O . GLN A 1 70 ? -14.389 0.812 12.610 1.00 90.62 70 GLN A O 1
ATOM 533 N N . ASP A 1 71 ? -14.765 3.011 12.490 1.00 92.06 71 ASP A N 1
ATOM 534 C CA . ASP A 1 71 ? -16.227 2.901 12.367 1.00 92.06 71 ASP A CA 1
ATOM 535 C C . ASP A 1 71 ? -16.659 2.078 11.144 1.00 92.06 71 ASP A C 1
ATOM 537 O O . ASP A 1 71 ? -17.660 1.363 11.182 1.00 92.06 71 ASP A O 1
ATOM 541 N N . HIS A 1 72 ? -15.868 2.126 10.069 1.00 90.00 72 HIS A N 1
ATOM 542 C CA . HIS A 1 72 ? -16.108 1.398 8.816 1.00 90.00 72 HIS A CA 1
ATOM 543 C C . HIS A 1 72 ? -15.134 0.230 8.611 1.00 90.00 72 HIS A C 1
ATOM 545 O O . HIS A 1 72 ? -14.785 -0.112 7.480 1.00 90.00 72 HIS A O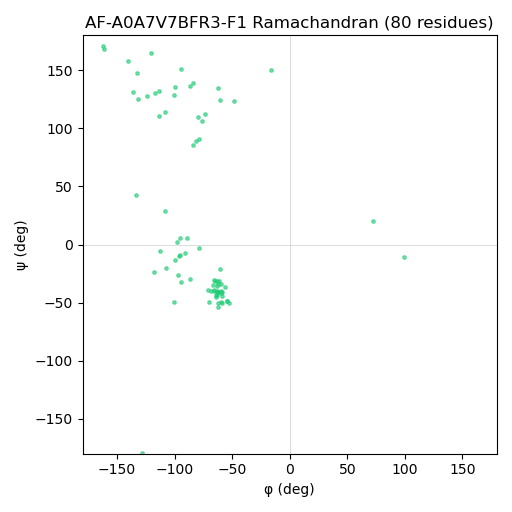 1
ATOM 551 N N . CYS A 1 73 ? -14.650 -0.362 9.702 1.00 92.31 73 CYS A N 1
ATOM 552 C CA . CYS A 1 73 ? -13.586 -1.352 9.670 1.00 92.31 73 CYS A CA 1
ATOM 553 C C . CYS A 1 73 ? -13.988 -2.669 10.332 1.00 92.31 73 CYS A C 1
ATOM 555 O O . CYS A 1 73 ? -14.394 -2.735 11.491 1.00 92.31 73 CYS A O 1
ATOM 557 N N . ASP A 1 74 ? -13.802 -3.765 9.598 1.00 91.88 74 ASP A N 1
ATOM 558 C CA . ASP A 1 74 ? -14.220 -5.095 10.050 1.00 91.88 74 ASP A CA 1
ATOM 559 C C . ASP A 1 74 ? -13.129 -5.853 10.810 1.00 91.88 74 ASP A C 1
ATOM 561 O O . ASP A 1 74 ? -13.384 -6.928 11.359 1.00 91.88 74 ASP A O 1
ATOM 565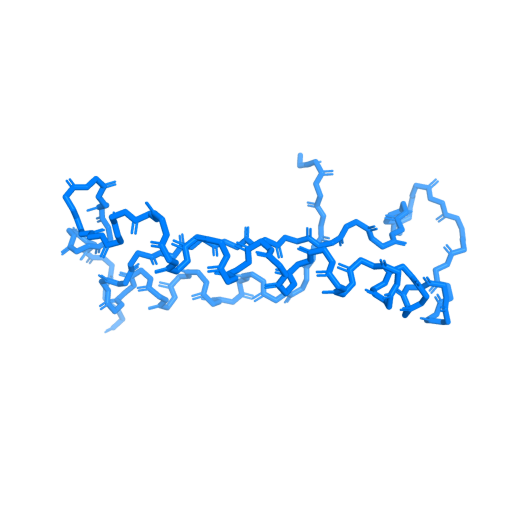 N N . CYS A 1 75 ? -11.909 -5.312 10.858 1.00 92.06 75 CYS A N 1
ATOM 566 C CA . CYS A 1 75 ? -10.754 -5.996 11.435 1.00 92.06 75 CYS A CA 1
ATOM 567 C C . CYS A 1 75 ? -10.897 -6.196 12.948 1.00 92.06 75 CYS A C 1
ATOM 569 O O . CYS A 1 75 ? -10.554 -7.263 13.446 1.00 92.06 75 CYS A O 1
ATOM 571 N N . ALA A 1 76 ? -11.513 -5.254 13.669 1.00 86.94 76 ALA A N 1
ATOM 572 C CA . ALA A 1 76 ? -11.799 -5.405 15.099 1.00 86.94 76 ALA A CA 1
ATOM 573 C C . ALA A 1 76 ? -12.712 -6.609 15.420 1.00 86.94 76 ALA A C 1
ATOM 575 O O . ALA A 1 76 ? -12.719 -7.115 16.541 1.00 86.94 76 ALA A O 1
ATOM 576 N N . ARG A 1 77 ? -13.476 -7.097 14.432 1.00 88.81 77 ARG A N 1
ATOM 577 C CA . ARG A 1 77 ? -14.378 -8.254 14.558 1.00 88.81 77 ARG A CA 1
ATOM 578 C C . ARG A 1 77 ? -13.730 -9.566 14.106 1.00 88.81 77 ARG A C 1
ATOM 580 O O . ARG A 1 77 ? -14.415 -10.591 14.041 1.00 88.81 77 ARG A O 1
ATOM 587 N N . ALA A 1 78 ? -12.440 -9.553 13.769 1.00 86.31 78 ALA A N 1
ATOM 588 C CA . ALA A 1 78 ? -11.732 -10.732 13.299 1.00 86.31 78 ALA A CA 1
ATOM 589 C C . ALA A 1 78 ? -11.747 -11.845 14.362 1.00 86.31 78 ALA A C 1
ATOM 591 O O . ALA A 1 78 ? -11.345 -11.660 15.509 1.00 86.31 78 ALA A O 1
ATOM 592 N N . ARG A 1 79 ? -12.235 -13.025 13.957 1.00 80.25 79 ARG A N 1
ATOM 593 C CA . ARG A 1 79 ? -12.264 -14.244 14.786 1.00 80.25 79 ARG A CA 1
ATOM 594 C C . ARG A 1 79 ? -11.078 -15.174 14.547 1.00 80.25 79 ARG A C 1
ATOM 596 O O . ARG A 1 79 ? -10.923 -16.148 15.271 1.00 80.25 79 ARG A O 1
ATOM 603 N N . MET A 1 80 ? -10.2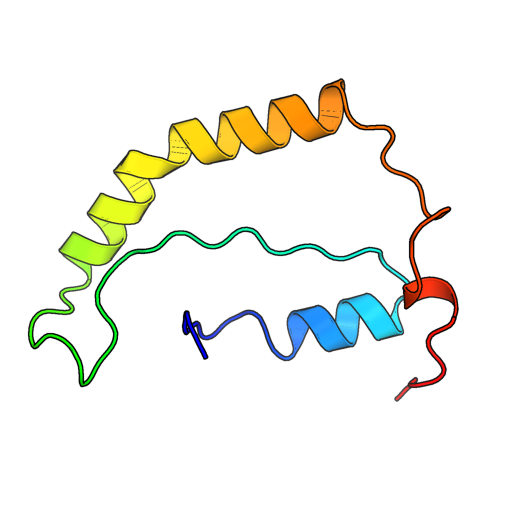77 -14.887 13.526 1.00 68.06 80 MET A N 1
ATOM 604 C CA . MET A 1 80 ? -9.034 -15.594 13.261 1.00 68.06 80 MET A CA 1
ATOM 605 C C . MET A 1 80 ? -7.987 -15.022 14.211 1.00 68.06 80 MET A C 1
ATOM 607 O O . MET A 1 80 ? -7.648 -13.847 14.115 1.00 68.06 80 MET A O 1
ATOM 611 N N . LYS A 1 81 ? -7.583 -15.830 15.184 1.00 64.12 81 LYS A N 1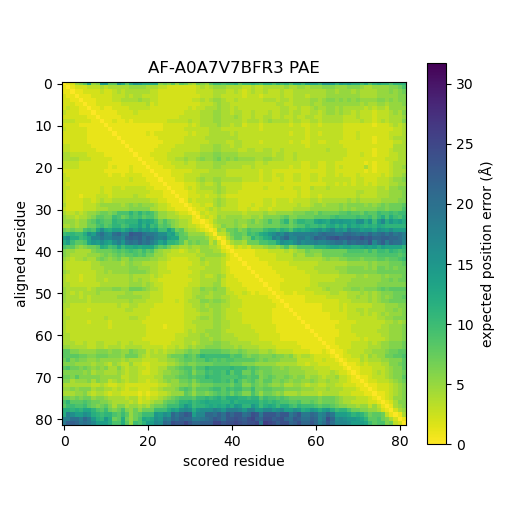
ATOM 612 C CA . LYS A 1 81 ? -6.458 -15.581 16.079 1.00 64.12 81 LYS A CA 1
ATOM 613 C C . LYS A 1 81 ? -5.648 -16.870 16.077 1.00 64.12 81 LYS A C 1
ATOM 615 O O . LYS A 1 81 ? -6.249 -17.930 16.268 1.00 64.12 81 LYS A O 1
ATOM 620 N N . MET A 1 82 ? -4.357 -16.777 15.771 1.00 59.59 82 MET A N 1
ATOM 621 C CA . MET A 1 82 ? -3.429 -17.894 15.967 1.00 59.59 82 MET A CA 1
ATOM 622 C C . MET A 1 82 ? -3.275 -18.226 17.451 1.00 59.59 82 MET A C 1
ATOM 624 O O . MET A 1 82 ? -3.399 -17.298 18.285 1.00 59.59 82 MET A O 1
#

Sequence (82 aa):
ADVVGMTGIPEVVLAKELGLCYAGVGIITNWATGIAHDHRLEEIMAAVDRNRAHLTNLFIHIIKTADLNQDHCDCARARMKM

Mean predicted aligned error: 5.0 Å

Secondary structure (DSSP, 8-state):
-----SSHHHHHHHHHHTT----------SSTBTTBS---HHHHHHHHHHHHHHHHHHHHHHHHHS---STT-SGGG-----

pLDDT: mean 90.07, std 7.88, range [59.59, 97.25]